Protein AF-A0AAW5JWK1-F1 (afdb_monomer_lite)

Structure (mmCIF, N/CA/C/O backbone):
data_AF-A0AAW5JWK1-F1
#
_entry.id   AF-A0AAW5JWK1-F1
#
loop_
_atom_site.group_PDB
_atom_site.id
_atom_site.type_symbol
_atom_site.label_atom_id
_atom_site.label_alt_id
_atom_site.label_comp_id
_atom_site.label_asym_id
_atom_site.label_entity_id
_atom_site.label_seq_id
_atom_site.pdbx_PDB_ins_code
_atom_site.Cartn_x
_atom_site.Cartn_y
_atom_site.Cartn_z
_atom_site.occupancy
_atom_site.B_iso_or_equiv
_atom_site.auth_seq_id
_atom_site.auth_comp_id
_atom_site.auth_asym_id
_atom_site.auth_atom_id
_atom_site.pdbx_PDB_model_num
ATOM 1 N N . GLU A 1 1 ? 3.303 3.807 8.585 1.00 74.81 1 GLU A N 1
ATOM 2 C CA . GLU A 1 1 ? 2.217 3.405 9.507 1.00 74.81 1 GLU A CA 1
ATOM 3 C C . GLU A 1 1 ? 1.661 2.030 9.159 1.00 74.81 1 GLU A C 1
ATOM 5 O O . GLU A 1 1 ? 1.749 1.170 10.018 1.00 74.81 1 GLU A O 1
ATOM 10 N N . LEU A 1 2 ? 1.238 1.765 7.914 1.00 79.00 2 LEU A N 1
ATOM 11 C CA . LEU A 1 2 ? 0.818 0.418 7.471 1.00 79.00 2 LEU A CA 1
ATOM 12 C C . LEU A 1 2 ? 1.813 -0.703 7.820 1.00 79.00 2 LEU A C 1
ATOM 14 O O . LEU A 1 2 ? 1.401 -1.765 8.265 1.00 79.00 2 LEU A O 1
ATOM 18 N N . LYS A 1 3 ? 3.124 -0.443 7.706 1.00 77.88 3 LYS A N 1
ATOM 19 C CA . LYS A 1 3 ? 4.167 -1.392 8.128 1.00 77.88 3 LYS A CA 1
ATOM 20 C C . LYS A 1 3 ? 4.023 -1.835 9.595 1.00 77.88 3 LYS A C 1
ATOM 22 O O . LYS A 1 3 ? 4.167 -3.014 9.867 1.00 77.88 3 LYS A O 1
ATOM 27 N N . LYS A 1 4 ? 3.681 -0.921 10.512 1.00 84.38 4 LYS A N 1
ATOM 28 C CA . LYS A 1 4 ? 3.490 -1.245 11.937 1.00 84.38 4 LYS A CA 1
ATOM 29 C C . LYS A 1 4 ? 2.263 -2.135 12.142 1.00 84.38 4 LYS A C 1
ATOM 31 O O . LYS A 1 4 ? 2.360 -3.157 12.798 1.00 84.38 4 LYS A O 1
ATOM 36 N N . LEU A 1 5 ? 1.145 -1.800 11.489 1.00 84.38 5 LEU A N 1
ATOM 37 C CA . LEU A 1 5 ? -0.077 -2.615 11.526 1.00 84.38 5 LEU A CA 1
ATOM 38 C C . LEU A 1 5 ? 0.150 -4.017 10.943 1.00 84.38 5 LEU A C 1
ATOM 40 O O . LEU A 1 5 ? -0.407 -4.993 11.434 1.00 84.38 5 LEU A O 1
ATOM 44 N N . SER A 1 6 ? 0.987 -4.120 9.907 1.00 83.25 6 SER A N 1
ATOM 45 C CA . SER A 1 6 ? 1.407 -5.403 9.343 1.00 83.25 6 SER A CA 1
ATOM 46 C C . SER A 1 6 ? 2.263 -6.207 10.325 1.00 83.25 6 SER A C 1
ATOM 48 O O . SER A 1 6 ? 2.036 -7.403 10.481 1.00 83.25 6 SER A O 1
ATOM 50 N N . GLU A 1 7 ? 3.229 -5.571 10.993 1.00 84.50 7 GLU A N 1
ATOM 51 C CA . GLU A 1 7 ? 4.086 -6.210 12.005 1.00 84.50 7 GLU A CA 1
ATOM 52 C C . GLU A 1 7 ? 3.275 -6.683 13.225 1.00 84.50 7 GLU A C 1
ATOM 54 O O . GLU A 1 7 ? 3.533 -7.756 13.766 1.00 84.50 7 GLU A O 1
ATOM 59 N N . GLU A 1 8 ? 2.241 -5.932 13.604 1.00 90.75 8 GLU A N 1
ATOM 60 C CA . GLU A 1 8 ? 1.312 -6.252 14.695 1.00 90.75 8 GLU A CA 1
ATOM 61 C C . GLU A 1 8 ? 0.203 -7.243 14.286 1.00 90.75 8 GLU A C 1
ATOM 63 O O . GLU A 1 8 ? -0.662 -7.569 15.097 1.00 90.75 8 GLU A O 1
ATOM 68 N N . ARG A 1 9 ? 0.218 -7.749 13.041 1.00 84.50 9 ARG A N 1
ATOM 69 C CA . ARG A 1 9 ? -0.795 -8.670 12.481 1.00 84.50 9 ARG A CA 1
ATOM 70 C C . ARG A 1 9 ? -2.232 -8.134 12.547 1.00 84.50 9 ARG A C 1
ATOM 72 O O . ARG A 1 9 ? -3.186 -8.899 12.659 1.00 84.50 9 ARG A O 1
ATOM 79 N N . MET A 1 10 ? -2.392 -6.819 12.437 1.00 85.50 10 MET A N 1
ATOM 80 C CA . MET A 1 10 ? -3.694 -6.145 12.439 1.00 85.50 10 MET A CA 1
ATOM 81 C C . MET A 1 10 ? -4.324 -6.025 11.045 1.00 85.50 10 MET A C 1
ATOM 83 O O . MET A 1 10 ? -5.415 -5.476 10.906 1.00 85.50 10 MET A O 1
ATOM 87 N N . LEU A 1 11 ? -3.639 -6.492 10.001 1.00 84.50 11 LEU A N 1
ATOM 88 C CA . LEU A 1 11 ? -4.093 -6.400 8.618 1.00 84.50 11 LEU A CA 1
ATOM 89 C C . LEU A 1 11 ? -4.373 -7.796 8.058 1.00 84.50 11 LEU A C 1
ATOM 91 O O . LEU A 1 11 ? -3.591 -8.721 8.261 1.00 84.50 11 LEU A O 1
ATOM 95 N N . ILE A 1 12 ? -5.466 -7.917 7.308 1.00 86.19 12 ILE A N 1
ATOM 96 C CA . ILE A 1 12 ? -5.799 -9.117 6.539 1.00 86.19 12 ILE A CA 1
ATOM 97 C C . ILE A 1 12 ? -5.510 -8.812 5.071 1.00 86.19 12 ILE A C 1
ATOM 99 O O . ILE A 1 12 ? -6.133 -7.928 4.483 1.00 86.19 12 ILE A O 1
ATOM 103 N N . PHE A 1 13 ? -4.550 -9.523 4.488 1.00 86.31 13 PHE A N 1
ATOM 104 C CA . PHE A 1 13 ? -4.193 -9.424 3.077 1.00 86.31 13 PHE A CA 1
ATOM 105 C C . PHE A 1 13 ? -3.494 -10.701 2.610 1.00 86.31 13 PHE A C 1
ATOM 107 O O . PHE A 1 13 ? -3.033 -11.501 3.419 1.00 86.31 13 PHE A O 1
ATOM 114 N N . ASP A 1 14 ? -3.408 -10.870 1.295 1.00 89.12 14 ASP A N 1
ATOM 115 C CA . ASP A 1 14 ? -2.596 -11.912 0.671 1.00 89.12 14 ASP A CA 1
ATOM 116 C C . ASP A 1 14 ? -1.121 -11.476 0.665 1.00 89.12 14 ASP A C 1
ATOM 118 O O . ASP A 1 14 ? -0.778 -10.437 0.089 1.00 89.12 14 ASP A O 1
ATOM 122 N N . GLU A 1 15 ? -0.267 -12.224 1.370 1.00 86.62 15 GLU A N 1
ATOM 123 C CA . GLU A 1 15 ? 1.138 -11.868 1.605 1.00 86.62 15 GLU A CA 1
ATOM 124 C C . GLU A 1 15 ? 1.961 -11.837 0.312 1.00 86.62 15 GLU A C 1
ATOM 126 O O . GLU A 1 15 ? 2.736 -10.898 0.105 1.00 86.62 15 GLU A O 1
ATOM 131 N N . ASP A 1 16 ? 1.747 -12.795 -0.591 1.00 89.12 16 ASP A N 1
ATOM 132 C CA . ASP A 1 16 ? 2.462 -12.878 -1.867 1.00 89.12 16 ASP A CA 1
ATOM 133 C C . ASP A 1 16 ? 2.060 -11.721 -2.788 1.00 89.12 16 ASP A C 1
ATOM 135 O O . ASP A 1 16 ? 2.914 -11.037 -3.372 1.00 89.12 16 ASP A O 1
ATOM 139 N N . LEU A 1 17 ? 0.757 -11.436 -2.867 1.00 88.44 17 LEU A 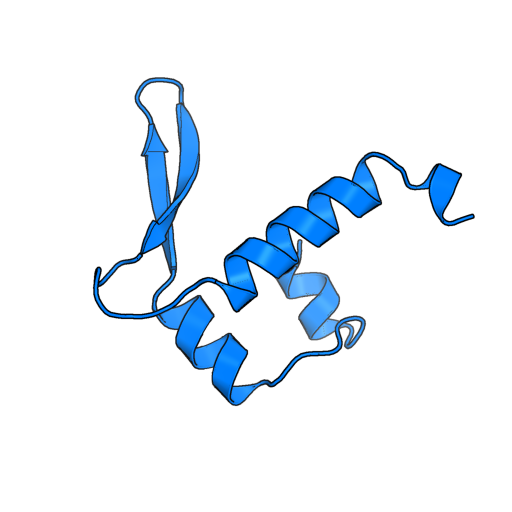N 1
ATOM 140 C CA . LEU A 1 17 ? 0.230 -10.313 -3.637 1.00 88.44 17 LEU A CA 1
ATOM 141 C C . LEU A 1 17 ? 0.731 -8.973 -3.087 1.00 88.44 17 LEU A C 1
ATOM 143 O O . LEU A 1 17 ? 1.130 -8.096 -3.862 1.00 88.44 17 LEU A O 1
ATOM 147 N N . MET A 1 18 ? 0.711 -8.801 -1.763 1.00 88.00 18 MET A N 1
ATOM 148 C CA . MET A 1 18 ? 1.137 -7.561 -1.118 1.00 88.00 18 MET A CA 1
ATOM 149 C C . MET A 1 18 ? 2.643 -7.351 -1.265 1.00 88.00 18 MET A C 1
ATOM 151 O O . MET A 1 18 ? 3.073 -6.240 -1.574 1.00 88.00 18 MET A O 1
ATOM 155 N N . THR A 1 19 ? 3.441 -8.413 -1.142 1.00 87.62 19 THR A N 1
ATOM 156 C CA . THR A 1 19 ? 4.894 -8.373 -1.361 1.00 87.62 19 THR A CA 1
ATOM 157 C C . THR A 1 19 ? 5.221 -7.982 -2.800 1.00 87.62 19 THR A C 1
ATOM 159 O O . THR A 1 19 ? 6.041 -7.085 -3.028 1.00 87.62 19 THR A O 1
ATOM 162 N N . PHE A 1 20 ? 4.535 -8.578 -3.782 1.00 88.56 20 PHE A N 1
ATOM 163 C CA . PHE A 1 20 ? 4.688 -8.208 -5.189 1.00 88.56 20 PHE A CA 1
ATOM 164 C C . PHE A 1 20 ? 4.311 -6.742 -5.435 1.00 88.56 20 PHE A C 1
ATOM 166 O O . PHE A 1 20 ? 5.079 -5.989 -6.039 1.00 88.56 20 PHE A O 1
ATOM 173 N N . ALA A 1 21 ? 3.143 -6.314 -4.956 1.00 89.31 21 ALA A N 1
ATOM 174 C CA . ALA A 1 21 ? 2.649 -4.961 -5.172 1.00 89.31 21 ALA A CA 1
ATOM 175 C C . ALA A 1 21 ? 3.529 -3.908 -4.471 1.00 89.31 21 ALA A C 1
ATOM 177 O O . ALA A 1 21 ? 3.895 -2.911 -5.097 1.00 89.31 21 ALA A O 1
ATOM 178 N N . MET A 1 22 ? 3.939 -4.136 -3.217 1.00 85.94 22 MET A N 1
ATOM 179 C CA . MET A 1 22 ? 4.826 -3.233 -2.471 1.00 85.94 22 MET A CA 1
ATOM 180 C C . MET A 1 22 ? 6.204 -3.115 -3.121 1.00 85.94 22 MET A C 1
ATOM 182 O O . MET A 1 22 ? 6.722 -2.005 -3.227 1.00 85.94 22 MET A O 1
ATOM 186 N N . GLY A 1 23 ? 6.775 -4.218 -3.617 1.00 86.25 23 GLY A N 1
ATOM 187 C CA . GLY A 1 23 ? 8.062 -4.201 -4.323 1.00 86.25 23 GLY A CA 1
ATOM 188 C C . GLY A 1 23 ? 8.059 -3.339 -5.594 1.00 86.25 23 GLY A C 1
ATOM 189 O O . GLY A 1 23 ? 9.109 -2.856 -6.024 1.00 86.25 23 GLY A O 1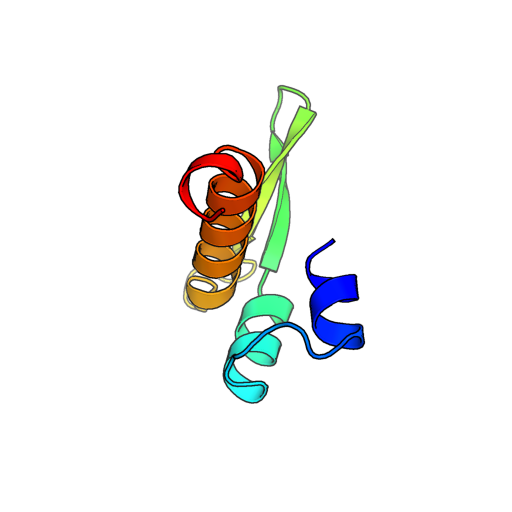
ATOM 190 N N . ASN A 1 24 ? 6.877 -3.098 -6.168 1.00 86.88 24 ASN A N 1
ATOM 191 C CA . ASN A 1 24 ? 6.689 -2.267 -7.357 1.00 86.88 24 ASN A CA 1
ATOM 192 C C . ASN A 1 24 ? 6.319 -0.810 -7.037 1.00 86.88 24 ASN A C 1
ATOM 194 O O . ASN A 1 24 ? 6.307 0.026 -7.949 1.00 86.88 24 ASN A O 1
ATOM 198 N N . CYS A 1 25 ? 6.024 -0.494 -5.774 1.00 87.81 25 CYS A N 1
ATOM 199 C CA . CYS A 1 25 ? 5.685 0.854 -5.337 1.00 87.81 25 CYS A CA 1
ATOM 200 C C . CYS A 1 25 ? 6.941 1.720 -5.212 1.00 87.81 25 CYS A C 1
ATOM 202 O O . CYS A 1 25 ? 7.931 1.337 -4.591 1.00 87.81 25 CYS A O 1
ATOM 204 N N . ILE A 1 26 ? 6.876 2.929 -5.758 1.00 88.69 26 ILE A N 1
ATOM 205 C CA . ILE A 1 26 ? 7.868 3.984 -5.556 1.00 88.69 26 ILE A CA 1
ATOM 206 C C . ILE A 1 26 ? 7.168 5.244 -5.062 1.00 88.69 26 ILE A C 1
ATOM 208 O O . ILE A 1 26 ? 5.999 5.482 -5.361 1.00 88.69 26 ILE A O 1
ATOM 212 N N . THR A 1 27 ? 7.882 6.062 -4.300 1.00 87.00 27 THR A N 1
ATOM 213 C CA . THR A 1 27 ? 7.405 7.386 -3.902 1.00 87.00 27 THR A CA 1
ATOM 214 C C . THR A 1 27 ? 7.959 8.427 -4.861 1.00 87.00 27 THR A C 1
ATOM 216 O O . THR A 1 27 ? 9.177 8.530 -5.009 1.00 87.00 27 THR A O 1
ATOM 219 N N . LEU A 1 28 ? 7.076 9.194 -5.490 1.00 89.44 28 LEU A N 1
ATOM 220 C CA . LEU A 1 28 ? 7.427 10.360 -6.296 1.00 89.44 28 LEU A CA 1
ATOM 221 C C . LEU A 1 28 ? 7.066 11.621 -5.505 1.00 89.44 28 LEU A C 1
ATOM 223 O O . LEU A 1 28 ? 5.955 11.711 -4.986 1.00 89.44 28 LEU A O 1
ATOM 227 N N . GLU A 1 29 ? 7.983 12.576 -5.421 1.00 90.00 29 GLU A N 1
ATOM 228 C CA . GLU A 1 29 ? 7.696 13.907 -4.882 1.00 90.00 29 GLU A CA 1
ATOM 229 C C . GLU A 1 29 ? 7.219 14.822 -6.018 1.00 90.00 29 GLU A C 1
ATOM 231 O O . GLU A 1 29 ? 7.829 14.847 -7.090 1.00 90.00 29 GLU A O 1
ATOM 236 N N . ASP A 1 30 ? 6.095 15.511 -5.819 1.00 86.06 30 ASP A N 1
ATOM 237 C CA . ASP A 1 30 ? 5.603 16.519 -6.758 1.00 86.06 30 ASP A CA 1
ATOM 238 C C . ASP A 1 30 ? 6.310 17.874 -6.552 1.00 86.06 30 ASP A C 1
ATOM 240 O O . ASP A 1 30 ? 7.048 18.084 -5.591 1.00 86.06 30 ASP A O 1
ATOM 244 N N . THR A 1 31 ? 6.075 18.834 -7.449 1.00 89.19 31 THR A N 1
ATOM 245 C CA . THR A 1 31 ? 6.655 20.187 -7.343 1.00 89.19 31 THR A CA 1
ATOM 246 C C . THR A 1 31 ? 6.167 20.976 -6.125 1.00 89.19 31 THR A C 1
ATOM 248 O O . THR A 1 31 ? 6.729 22.024 -5.821 1.00 89.19 31 THR A O 1
ATOM 251 N N . ASN A 1 32 ? 5.125 20.496 -5.442 1.00 88.31 32 ASN A N 1
ATOM 252 C CA . ASN A 1 32 ? 4.539 21.107 -4.253 1.00 88.31 32 ASN A CA 1
ATOM 253 C C . ASN A 1 32 ? 5.043 20.441 -2.953 1.00 88.31 32 ASN A C 1
ATOM 255 O O . ASN A 1 32 ? 4.604 20.828 -1.871 1.00 88.31 32 ASN A O 1
ATOM 259 N N . GLY A 1 33 ? 5.945 19.453 -3.042 1.00 86.00 33 GLY A N 1
ATOM 260 C CA . GLY A 1 33 ? 6.502 18.714 -1.904 1.00 86.00 33 GLY A CA 1
ATOM 261 C C . GLY A 1 33 ? 5.627 17.562 -1.389 1.00 86.00 33 GLY A C 1
ATOM 262 O O . GLY A 1 33 ? 5.952 16.946 -0.369 1.00 86.00 33 GLY A O 1
ATOM 263 N N . ASN A 1 34 ? 4.521 17.230 -2.060 1.00 87.88 34 ASN A N 1
ATOM 264 C CA . ASN A 1 34 ? 3.700 16.078 -1.700 1.00 87.88 34 ASN A CA 1
ATOM 265 C C . ASN A 1 34 ? 4.320 14.789 -2.234 1.00 87.88 34 ASN A C 1
ATOM 267 O O . ASN A 1 34 ? 4.790 14.714 -3.369 1.00 87.88 34 ASN A O 1
ATOM 271 N N . ARG A 1 35 ? 4.236 13.722 -1.436 1.00 86.81 35 ARG A N 1
ATOM 272 C CA . ARG A 1 35 ? 4.683 12.385 -1.840 1.00 86.81 35 ARG A CA 1
ATOM 273 C C . ARG A 1 35 ? 3.507 11.565 -2.345 1.00 86.81 35 ARG A C 1
ATOM 275 O O . ARG A 1 35 ? 2.574 11.282 -1.596 1.00 86.81 35 ARG A O 1
ATOM 282 N N . LYS A 1 36 ? 3.585 11.140 -3.602 1.00 85.31 36 LYS A N 1
ATOM 283 C CA . LYS A 1 36 ? 2.610 10.272 -4.259 1.00 85.31 36 LYS A CA 1
ATOM 284 C C . LYS A 1 36 ? 3.166 8.860 -4.424 1.00 85.31 36 LYS A C 1
ATOM 286 O O . LYS A 1 36 ? 4.335 8.677 -4.763 1.00 85.31 36 LYS A O 1
ATOM 291 N N . LEU A 1 37 ? 2.309 7.860 -4.223 1.00 85.25 37 LEU A N 1
ATOM 292 C CA . LEU A 1 37 ? 2.610 6.472 -4.565 1.00 85.25 37 LEU A CA 1
ATOM 293 C C . LEU A 1 37 ? 2.511 6.291 -6.088 1.00 85.25 37 LEU A C 1
ATOM 295 O O . LEU A 1 37 ? 1.498 6.639 -6.699 1.00 85.25 37 LEU A O 1
ATOM 299 N N . LEU A 1 38 ? 3.558 5.759 -6.709 1.00 85.69 38 LEU A N 1
ATOM 300 C CA . LEU A 1 38 ? 3.645 5.547 -8.151 1.00 85.69 38 LEU A CA 1
ATOM 301 C C . LEU A 1 38 ? 4.162 4.135 -8.457 1.00 85.69 38 LEU A C 1
ATOM 303 O O . LEU A 1 38 ? 4.840 3.505 -7.648 1.00 85.69 38 LEU A O 1
ATOM 307 N N . LYS A 1 39 ? 3.834 3.631 -9.648 1.00 85.75 39 LYS A N 1
ATOM 308 C CA . LYS A 1 39 ? 4.349 2.362 -10.169 1.00 85.75 39 LYS A CA 1
ATOM 309 C C . LYS A 1 39 ? 5.764 2.536 -10.710 1.00 85.75 39 LYS A C 1
ATOM 311 O O . LYS A 1 39 ? 5.985 3.396 -11.559 1.00 85.75 39 LYS A O 1
ATOM 316 N N . LYS A 1 40 ? 6.699 1.672 -10.302 1.00 78.88 40 LYS A N 1
ATOM 317 C CA . LYS A 1 40 ? 8.052 1.629 -10.889 1.00 78.88 40 LYS A CA 1
ATOM 318 C C . LYS A 1 40 ? 8.038 1.134 -12.334 1.00 78.88 40 LYS A C 1
ATOM 320 O O . LYS A 1 40 ? 8.778 1.642 -13.170 1.00 78.88 40 LYS A O 1
ATOM 325 N N . ARG A 1 41 ? 7.207 0.128 -12.622 1.00 80.75 41 ARG A N 1
ATOM 326 C CA . ARG A 1 41 ? 6.968 -0.396 -13.971 1.00 80.75 41 ARG A CA 1
ATOM 327 C C . ARG A 1 41 ? 5.489 -0.254 -14.285 1.00 80.75 41 ARG A C 1
ATOM 329 O O . ARG A 1 41 ? 4.655 -0.738 -13.527 1.00 80.75 41 ARG A O 1
ATOM 336 N N . TYR A 1 42 ? 5.164 0.399 -15.396 1.00 74.62 42 TYR A N 1
ATOM 337 C CA . TYR A 1 42 ? 3.779 0.733 -15.736 1.00 74.62 42 TYR A CA 1
ATOM 338 C C . TYR A 1 42 ? 2.863 -0.495 -15.878 1.00 74.62 42 TYR A C 1
ATOM 340 O O . TYR A 1 42 ? 1.684 -0.401 -15.527 1.00 74.62 42 TYR A O 1
ATOM 348 N N . GLU A 1 43 ? 3.417 -1.631 -16.315 1.00 77.94 43 GLU A N 1
ATOM 349 C CA . GLU A 1 43 ? 2.708 -2.907 -16.503 1.00 77.94 43 GLU A CA 1
ATOM 350 C C . GLU A 1 43 ? 2.418 -3.666 -15.198 1.00 77.94 43 GLU A C 1
ATOM 352 O O . GLU A 1 43 ? 1.515 -4.499 -15.156 1.00 77.94 43 GLU A O 1
ATOM 357 N N . GLN A 1 44 ? 3.154 -3.391 -14.117 1.00 81.25 44 GLN A N 1
ATOM 358 C CA . GLN A 1 44 ? 2.987 -4.108 -12.852 1.00 81.25 44 GLN A CA 1
ATOM 359 C C . GLN A 1 44 ? 1.939 -3.430 -11.966 1.00 81.25 44 GLN A C 1
ATOM 361 O O . GLN A 1 44 ? 1.897 -2.206 -11.858 1.00 81.25 44 GLN A O 1
ATOM 366 N N . LYS A 1 45 ? 1.082 -4.219 -11.312 1.00 83.12 45 LYS A N 1
ATOM 367 C CA . LYS A 1 45 ? 0.000 -3.693 -10.468 1.00 83.12 45 LYS A CA 1
ATOM 368 C C . LYS A 1 45 ? 0.498 -3.278 -9.084 1.00 83.12 45 LYS A C 1
ATOM 370 O O . LYS A 1 45 ? 1.343 -3.947 -8.496 1.00 83.12 45 LYS A O 1
ATOM 375 N N . ILE A 1 46 ? -0.086 -2.196 -8.567 1.00 88.62 46 ILE A N 1
ATOM 376 C CA . ILE A 1 46 ? 0.073 -1.729 -7.177 1.00 88.62 46 ILE A CA 1
ATOM 377 C C 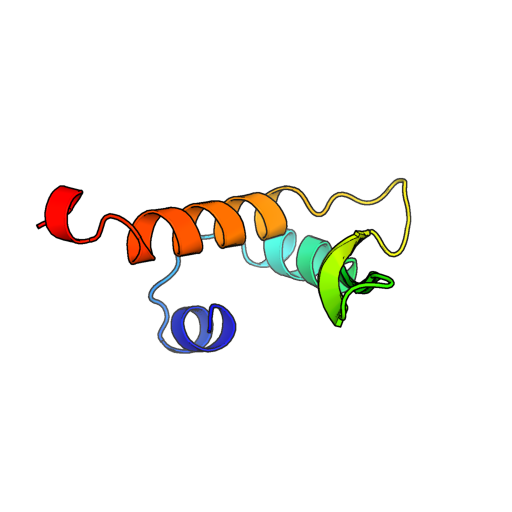. ILE A 1 46 ? -1.282 -1.490 -6.493 1.00 88.62 46 ILE A C 1
ATOM 379 O O . ILE A 1 46 ? -1.333 -0.943 -5.395 1.00 88.62 46 ILE A O 1
ATOM 383 N N . ASP A 1 47 ? -2.381 -1.879 -7.148 1.00 88.06 47 ASP A N 1
ATOM 384 C CA . ASP A 1 47 ? -3.742 -1.478 -6.774 1.00 88.06 47 ASP A CA 1
ATOM 385 C C . ASP A 1 47 ? -4.112 -1.939 -5.361 1.00 88.06 47 ASP A C 1
ATOM 387 O O . ASP A 1 47 ? -4.742 -1.195 -4.622 1.00 88.06 47 ASP A O 1
ATOM 391 N N . ALA A 1 48 ? -3.648 -3.122 -4.943 1.00 88.19 48 ALA A N 1
ATOM 392 C CA . ALA A 1 48 ? -3.874 -3.632 -3.591 1.00 88.19 48 ALA A CA 1
ATOM 393 C C . ALA A 1 48 ? -3.219 -2.752 -2.507 1.00 88.19 48 ALA A C 1
ATOM 395 O O . ALA A 1 48 ? -3.825 -2.502 -1.467 1.00 88.19 48 ALA A O 1
ATOM 396 N N . VAL A 1 49 ? -2.007 -2.240 -2.760 1.00 87.25 49 VAL A N 1
ATOM 397 C CA . VAL A 1 49 ? -1.298 -1.340 -1.830 1.00 87.25 49 VAL A CA 1
ATOM 398 C C . VAL A 1 49 ? -1.957 0.035 -1.820 1.00 87.25 49 VAL A C 1
ATOM 400 O O . VAL A 1 49 ? -2.165 0.605 -0.750 1.00 87.25 49 VAL A O 1
ATOM 403 N N . ALA A 1 50 ? -2.302 0.559 -3.001 1.00 88.44 50 ALA A N 1
ATOM 404 C CA . ALA A 1 50 ? -2.978 1.846 -3.133 1.00 88.44 50 ALA A CA 1
ATOM 405 C C . ALA A 1 50 ? -4.336 1.832 -2.411 1.00 88.44 50 ALA A C 1
ATOM 407 O O . ALA A 1 50 ? -4.568 2.665 -1.540 1.00 88.44 50 ALA A O 1
ATOM 408 N N . ALA A 1 51 ? -5.166 0.818 -2.671 1.00 89.81 51 ALA A N 1
ATOM 409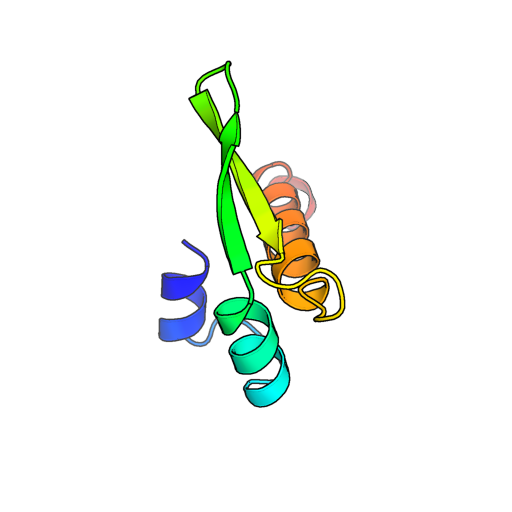 C CA . ALA A 1 51 ? -6.470 0.660 -2.035 1.00 89.81 51 ALA A CA 1
ATOM 410 C C . ALA A 1 51 ? -6.368 0.509 -0.510 1.00 89.81 51 ALA A C 1
ATOM 412 O O . ALA A 1 51 ? -7.161 1.101 0.218 1.00 89.81 51 ALA A O 1
ATOM 413 N N . MET A 1 52 ? -5.381 -0.241 -0.003 1.00 89.31 52 MET A N 1
ATOM 414 C CA . MET A 1 52 ? -5.165 -0.368 1.442 1.00 89.31 52 MET A CA 1
ATOM 415 C C . MET A 1 52 ? -4.744 0.962 2.082 1.00 89.31 52 MET A C 1
ATOM 417 O O . MET A 1 52 ? -5.180 1.279 3.189 1.00 89.31 52 MET A O 1
ATOM 421 N N . MET A 1 53 ? -3.915 1.753 1.396 1.00 88.94 53 MET A N 1
ATOM 422 C CA . MET A 1 53 ? -3.523 3.082 1.866 1.00 88.94 53 MET A CA 1
ATOM 423 C C . MET A 1 53 ? -4.717 4.041 1.892 1.00 88.94 53 MET A C 1
ATOM 425 O O . MET A 1 53 ? -4.923 4.716 2.901 1.00 88.94 53 MET A O 1
ATOM 429 N N . ASP A 1 54 ? -5.529 4.054 0.834 1.00 88.81 54 ASP A N 1
ATOM 430 C CA . ASP A 1 54 ? -6.737 4.880 0.754 1.00 88.81 54 ASP A CA 1
ATOM 431 C C . ASP A 1 54 ? -7.747 4.493 1.843 1.00 88.81 54 ASP A C 1
ATOM 433 O O . ASP A 1 54 ? -8.249 5.359 2.563 1.00 88.81 54 ASP A O 1
ATOM 437 N N . ALA A 1 55 ? -7.980 3.192 2.038 1.00 89.19 55 ALA A N 1
ATOM 438 C CA . ALA A 1 55 ? -8.849 2.679 3.095 1.00 89.19 55 ALA A CA 1
ATOM 439 C C . ALA A 1 55 ? -8.348 3.074 4.492 1.00 89.19 55 ALA A C 1
ATOM 441 O O . ALA A 1 55 ? -9.136 3.490 5.340 1.00 89.19 55 ALA A O 1
ATOM 442 N N . TYR A 1 56 ? -7.035 3.000 4.732 1.00 89.00 56 TYR A N 1
ATOM 443 C CA . TYR A 1 56 ? -6.446 3.400 6.008 1.00 89.00 56 TYR A CA 1
ATOM 444 C C . TYR A 1 56 ? -6.601 4.904 6.279 1.00 89.00 56 TYR A C 1
ATOM 446 O O . TYR A 1 56 ? -6.921 5.298 7.403 1.00 89.00 56 TYR A O 1
ATOM 454 N N . ILE A 1 57 ? -6.416 5.750 5.261 1.00 89.81 57 ILE A N 1
ATOM 455 C CA . ILE A 1 57 ? -6.631 7.200 5.376 1.00 89.81 57 ILE A CA 1
ATOM 456 C C . ILE A 1 57 ? -8.110 7.498 5.643 1.00 89.81 57 ILE A C 1
ATOM 458 O O . ILE A 1 57 ? -8.417 8.267 6.555 1.00 89.81 57 ILE A O 1
ATOM 462 N N . ALA A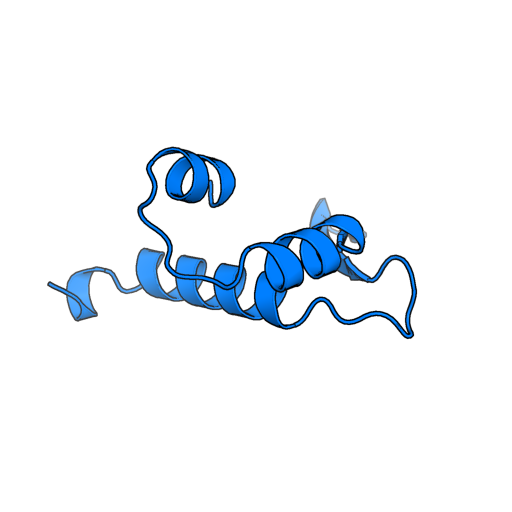 1 58 ? -9.020 6.864 4.901 1.00 89.56 58 ALA A N 1
ATOM 463 C CA . ALA A 1 58 ? -10.459 7.030 5.083 1.00 89.56 58 ALA A CA 1
ATOM 464 C C . ALA A 1 58 ? -10.908 6.612 6.491 1.00 89.56 58 ALA A C 1
ATOM 466 O O . ALA A 1 58 ? -11.660 7.346 7.133 1.00 89.56 58 ALA A O 1
ATOM 467 N N . TYR A 1 59 ? -10.392 5.487 6.998 1.00 88.44 59 TYR A N 1
ATOM 468 C CA . TYR A 1 59 ? -10.630 5.035 8.367 1.00 88.44 59 TYR A CA 1
ATOM 469 C C . TYR A 1 59 ? -10.125 6.049 9.401 1.00 88.44 59 TYR A C 1
ATOM 471 O O . TYR A 1 59 ? -10.855 6.399 10.322 1.00 88.44 59 TYR A O 1
ATOM 479 N N . LYS A 1 60 ? -8.900 6.572 9.247 1.00 88.56 60 LYS A N 1
ATOM 480 C CA . LYS A 1 60 ? -8.361 7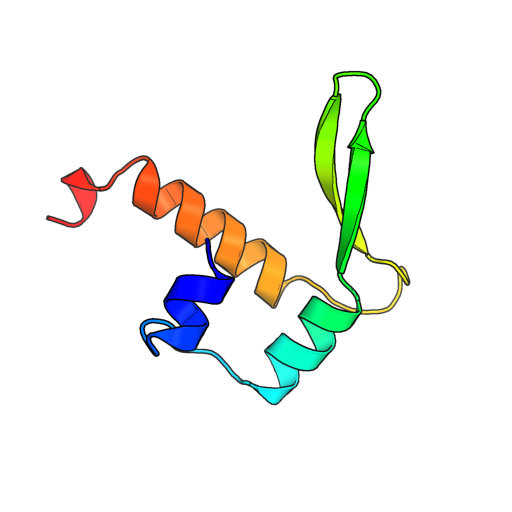.592 10.164 1.00 88.56 60 LYS A CA 1
ATOM 481 C C . LYS A 1 60 ? -9.183 8.880 10.172 1.00 88.56 60 LYS A C 1
ATOM 483 O O . LYS A 1 60 ? -9.258 9.520 11.217 1.00 88.56 60 LYS A O 1
ATOM 488 N N . LEU A 1 61 ? -9.732 9.271 9.024 1.00 91.44 61 LEU A N 1
ATOM 489 C CA . LEU A 1 61 ? -10.494 10.509 8.883 1.00 91.44 61 LEU A CA 1
ATOM 490 C C . LEU A 1 61 ? -11.908 10.401 9.474 1.00 91.44 61 LEU A C 1
ATOM 492 O O . LEU A 1 61 ? -12.425 11.405 9.942 1.00 91.44 61 LEU A O 1
ATOM 496 N N . ASN A 1 62 ? -12.500 9.203 9.474 1.00 91.56 62 ASN A N 1
ATOM 497 C CA . ASN A 1 62 ? -13.892 8.967 9.874 1.00 91.56 62 ASN A CA 1
ATOM 498 C C . ASN A 1 62 ? -13.990 7.921 10.997 1.00 91.56 62 ASN A C 1
ATOM 500 O O . ASN A 1 62 ? -14.802 7.004 10.910 1.00 91.56 62 ASN A O 1
ATOM 504 N N . ARG A 1 63 ? -13.119 7.977 12.015 1.00 86.31 63 ARG A N 1
ATOM 505 C CA . ARG A 1 63 ? -13.078 6.942 13.074 1.00 86.31 63 ARG A CA 1
ATOM 506 C C . ARG A 1 63 ? -14.395 6.833 13.842 1.00 86.31 63 ARG A C 1
ATOM 508 O O . ARG A 1 63 ? -14.783 5.734 14.204 1.00 86.31 63 ARG A O 1
ATOM 515 N N . ASP A 1 64 ? -15.069 7.958 14.020 1.00 88.25 64 ASP A N 1
ATOM 516 C CA . ASP A 1 64 ? -16.393 8.115 14.621 1.00 88.25 64 ASP A CA 1
ATOM 517 C C . ASP A 1 64 ? -17.508 7.386 13.857 1.00 88.25 64 ASP A C 1
ATOM 519 O O . ASP A 1 64 ? -18.511 7.014 14.451 1.00 88.25 64 ASP A O 1
ATOM 523 N N . ALA A 1 65 ? -17.338 7.135 12.556 1.00 86.31 65 ALA A N 1
ATOM 524 C CA . ALA A 1 65 ? -18.281 6.334 11.775 1.00 86.31 65 ALA A CA 1
ATOM 525 C C . ALA A 1 65 ? -18.105 4.814 11.975 1.00 86.31 65 ALA A C 1
ATOM 527 O O . ALA A 1 65 ? -18.918 4.036 11.474 1.00 86.31 65 ALA A O 1
ATOM 528 N N . PHE A 1 66 ? -17.033 4.391 12.655 1.00 75.31 66 PHE A N 1
ATOM 529 C CA . PHE A 1 66 ? -16.686 2.988 12.905 1.00 75.31 66 PHE A CA 1
ATOM 530 C C . PHE A 1 66 ? -16.614 2.640 14.408 1.00 75.31 66 PHE A C 1
ATOM 532 O O . PHE A 1 66 ? -16.224 1.516 14.735 1.00 75.31 66 PHE A O 1
ATOM 539 N N . GLU A 1 67 ? -16.982 3.575 15.293 1.00 62.81 67 GLU A N 1
ATOM 540 C CA . GLU A 1 67 ? -17.263 3.360 16.728 1.00 62.81 67 GLU A CA 1
ATOM 541 C C . GLU A 1 67 ? -18.767 3.166 16.968 1.00 62.81 67 GLU A C 1
ATOM 543 O O . GLU A 1 67 ? -19.106 2.326 17.834 1.00 62.81 67 GLU A O 1
#

Radius of gyration: 13.42 Å; chains: 1; bounding box: 26×34×33 Å

pLDDT: mean 85.84, std 4.79, range [62.81, 91.56]

Sequence (67 aa):
ELKKLSEERMLIFDEDLMTFAMGNCITLEDTNGNRKLLKKRYEQKIDAVAAMMDAYIAYKLNRDAFE

Organism: NCBI:txid1673721

InterPro domains:
  IPR046462 Terminase large subunit-like, endonuclease domain [PF20441] (3-56)

Foldseek 3Di:
DVVVCVVVVVDDDDPVLQVQLVVQWDWDQDPVRDTDTDGNDPPGDNVVVVVVVVVVVVCVVPVVVVD

Secondary structure (DSSP, 8-state):
-HHHHHHTT-----HHHHHHHHHHEEEEE-TTS-EEEEESSTTS--HHHHHHHHHHHHHHHTGGG--